Protein AF-A0A067FBW1-F1 (afdb_monomer_lite)

Sequence (99 aa):
INKTIERYQKKTKDIGINSKIVEDHSQHAKEETSNMMTKLEFLEVAKRKLLGDGLEPCTIDELQQLENQLERSLSRIRARKNQLFREQIEKLKEKVITF

pLDDT: mean 91.88, std 8.82, range [57.59, 98.75]

Organism: Citrus sinensis (NCBI:txid2711)

Foldseek 3Di:
DVVVVVVVVVVVVVVVVVVVVVVVVVVVVVVVVVVVVVVVVVVVVVVCVLVVHPCVPPDPVRNVVSVVVNVVVVVVVVVVVVVVVVVVVVVVVVVVVVD

InterPro domains:
  IPR002487 Transcription factor, K-box [PF01486] (23-95)
  IPR002487 Transcription factor, K-box [PS51297] (26-99)

Secondary structure (DSSP, 8-state):
-HHHHHHHHHHHHHHHHHHHHHHHHHHHHHHHHHHHHHHHHHHHHHHHHHHT-S-TT--HHHHHHHHHHHHHHHHHHHHHHHHHHHHHHHHHHHHHHT-

Radius of gyration: 30.95 Å; chains: 1; bounding box: 51×42×97 Å

Structure (mmCIF, N/CA/C/O backbone):
data_AF-A0A067FBW1-F1
#
_entry.id   AF-A0A067FBW1-F1
#
loop_
_atom_site.group_PDB
_atom_site.id
_atom_site.type_symbol
_atom_site.label_atom_id
_atom_site.label_alt_id
_atom_site.label_comp_id
_atom_site.label_asym_id
_atom_site.label_entity_id
_atom_site.label_seq_id
_atom_site.pdbx_PDB_ins_code
_atom_site.Cartn_x
_atom_site.Cartn_y
_atom_site.Cartn_z
_atom_site.occupancy
_atom_site.B_iso_or_equiv
_atom_site.auth_seq_id
_atom_site.auth_comp_id
_atom_site.auth_asym_id
_atom_site.auth_atom_id
_atom_site.pdbx_PDB_model_num
ATOM 1 N N . ILE A 1 1 ? 1.715 29.003 66.548 1.00 63.75 1 ILE A N 1
ATOM 2 C CA . ILE A 1 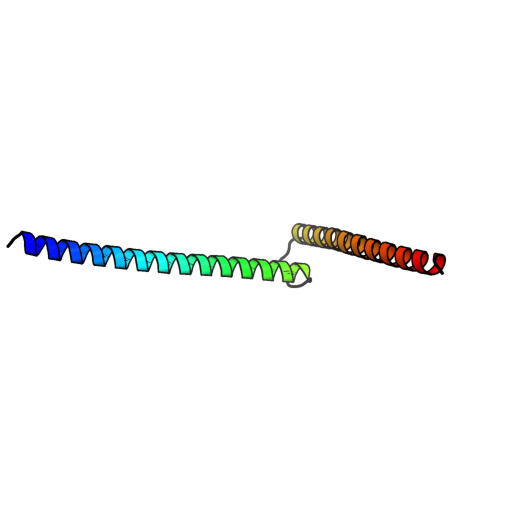1 ? 1.218 27.623 66.315 1.00 63.75 1 ILE A CA 1
ATOM 3 C C . ILE A 1 1 ? 0.491 27.488 64.967 1.00 63.75 1 ILE A C 1
ATOM 5 O O . ILE A 1 1 ? 0.920 26.663 64.170 1.00 63.75 1 ILE A O 1
ATOM 9 N N . ASN A 1 2 ? -0.471 28.356 64.622 1.00 70.69 2 ASN A N 1
ATOM 10 C CA . ASN A 1 2 ? -1.230 28.264 63.352 1.00 70.69 2 ASN A CA 1
ATOM 11 C C . ASN A 1 2 ? -0.380 28.281 62.060 1.00 70.69 2 ASN A C 1
ATOM 13 O O . ASN A 1 2 ? -0.586 27.442 61.191 1.00 70.69 2 ASN A O 1
ATOM 17 N N . LYS A 1 3 ? 0.656 29.132 61.970 1.00 78.88 3 LYS A N 1
ATOM 18 C CA . LYS A 1 3 ? 1.556 29.205 60.791 1.00 78.88 3 LYS A CA 1
ATOM 19 C C . LYS A 1 3 ? 2.305 27.901 60.480 1.00 78.88 3 LYS A C 1
ATOM 21 O O . LYS A 1 3 ? 2.768 27.683 59.362 1.00 78.88 3 LYS A O 1
ATOM 26 N N . THR A 1 4 ? 2.509 27.053 61.485 1.00 79.56 4 THR A N 1
ATOM 27 C CA . THR A 1 4 ? 3.183 25.766 61.294 1.00 79.56 4 THR A CA 1
ATOM 28 C C . THR A 1 4 ? 2.205 24.746 60.721 1.00 79.56 4 THR A C 1
ATOM 30 O O . THR A 1 4 ? 2.555 24.064 59.765 1.00 79.56 4 THR A O 1
ATOM 33 N N . ILE A 1 5 ? 0.967 24.718 61.220 1.00 83.19 5 ILE A N 1
ATOM 34 C CA . ILE A 1 5 ? -0.103 23.836 60.732 1.00 83.19 5 ILE A CA 1
ATOM 35 C C . ILE A 1 5 ? -0.437 24.140 59.263 1.00 83.19 5 ILE A C 1
ATOM 37 O O . ILE A 1 5 ? -0.469 23.220 58.448 1.00 83.19 5 ILE A O 1
ATOM 41 N N . GLU A 1 6 ? -0.578 25.417 58.892 1.00 83.38 6 GLU A N 1
ATOM 42 C CA . GLU A 1 6 ? -0.825 25.817 57.496 1.00 83.38 6 GLU A CA 1
ATOM 43 C C . GLU A 1 6 ? 0.289 25.368 56.542 1.00 83.38 6 GLU A C 1
ATOM 45 O O . GLU A 1 6 ? 0.012 24.905 55.436 1.00 83.38 6 GLU A O 1
ATOM 50 N N . ARG A 1 7 ? 1.559 25.446 56.967 1.00 81.31 7 ARG A N 1
ATOM 51 C CA . ARG A 1 7 ? 2.692 24.962 56.160 1.00 81.31 7 ARG A CA 1
ATOM 52 C C . ARG A 1 7 ? 2.612 23.466 55.891 1.00 81.31 7 ARG A C 1
ATOM 54 O O . ARG A 1 7 ? 2.871 23.046 54.765 1.00 81.31 7 ARG A O 1
ATOM 61 N N . TYR A 1 8 ? 2.258 22.674 56.901 1.00 81.50 8 TYR A N 1
ATOM 62 C CA . TYR A 1 8 ? 2.106 21.231 56.730 1.00 81.50 8 TYR A CA 1
ATOM 63 C C . TYR A 1 8 ? 0.916 20.897 55.825 1.00 81.50 8 TYR A C 1
ATOM 65 O O . TYR A 1 8 ? 1.072 20.082 54.921 1.00 81.50 8 TYR A O 1
ATOM 73 N N . GLN A 1 9 ? -0.223 21.578 55.991 1.00 81.19 9 GLN A N 1
ATOM 74 C CA . GLN A 1 9 ? -1.402 21.401 55.134 1.00 81.19 9 GLN A CA 1
ATOM 75 C C . GLN A 1 9 ? -1.151 21.802 53.675 1.00 81.19 9 GLN A C 1
ATOM 77 O O . GLN A 1 9 ? -1.656 21.157 52.759 1.00 81.19 9 GLN A O 1
ATOM 82 N N . LYS A 1 10 ? -0.369 22.862 53.439 1.00 81.44 10 LYS A N 1
ATOM 83 C CA . LYS A 1 10 ? 0.015 23.264 52.083 1.00 81.44 10 LYS A CA 1
ATOM 84 C C . LYS A 1 10 ? 0.910 22.209 51.434 1.00 81.44 10 LYS A C 1
ATOM 86 O O . LYS A 1 10 ? 0.638 21.787 50.318 1.00 81.44 10 LYS A O 1
ATOM 91 N N . LYS A 1 11 ? 1.913 21.711 52.164 1.00 80.06 11 LYS A N 1
ATOM 92 C CA . LYS A 1 11 ? 2.843 20.701 51.644 1.00 80.06 11 LYS A CA 1
ATOM 93 C C . LYS A 1 11 ? 2.157 19.369 51.325 1.00 80.06 11 LYS A C 1
ATOM 95 O O . LYS A 1 11 ? 2.490 18.758 50.317 1.00 80.06 11 LYS A O 1
ATOM 100 N N . THR A 1 12 ? 1.185 18.927 52.126 1.00 77.56 12 THR A N 1
ATOM 101 C CA . THR A 1 12 ? 0.404 17.717 51.811 1.00 77.56 12 THR A CA 1
ATOM 102 C C . THR A 1 12 ? -0.508 17.902 50.598 1.00 77.56 12 THR A C 1
ATOM 104 O O . THR A 1 12 ? -0.603 16.985 49.784 1.00 77.56 12 THR A O 1
ATOM 107 N N . LYS A 1 13 ? -1.123 19.080 50.420 1.00 80.62 13 LYS A N 1
ATOM 108 C CA . LYS A 1 13 ? -1.891 19.402 49.203 1.00 80.62 13 LYS A CA 1
ATOM 109 C C . LYS A 1 13 ? -1.008 19.421 47.952 1.00 80.62 13 LYS A C 1
ATOM 111 O O . LYS A 1 13 ? -1.380 18.812 46.955 1.00 80.62 13 LYS A O 1
ATOM 116 N N . ASP A 1 14 ? 0.166 20.047 48.024 1.00 79.50 14 ASP A N 1
ATOM 117 C CA . ASP A 1 14 ? 1.109 20.127 46.900 1.00 79.50 14 ASP A CA 1
ATOM 118 C C . ASP A 1 14 ? 1.611 18.732 46.474 1.00 79.50 14 ASP A C 1
ATOM 120 O O . ASP A 1 14 ? 1.700 18.442 45.282 1.00 79.50 14 ASP A O 1
ATOM 124 N N . ILE A 1 15 ? 1.871 17.831 47.432 1.00 81.75 15 ILE A N 1
ATOM 125 C CA . ILE A 1 15 ? 2.237 16.430 47.148 1.00 81.75 15 ILE A CA 1
ATOM 126 C C . ILE A 1 15 ? 1.087 15.689 46.451 1.00 81.75 15 ILE A C 1
ATOM 128 O O . ILE A 1 15 ? 1.323 14.986 45.470 1.00 81.75 15 ILE A O 1
ATOM 132 N N . GLY A 1 16 ? -0.154 15.866 46.919 1.00 80.31 16 GLY A N 1
ATOM 133 C CA . GLY A 1 16 ? -1.331 15.252 46.297 1.00 80.31 16 GLY A CA 1
ATOM 134 C C . GLY A 1 16 ? -1.572 15.734 44.862 1.00 80.31 16 GLY A C 1
ATOM 135 O O . GLY A 1 16 ? -1.898 14.930 43.992 1.00 80.31 16 GLY A O 1
ATOM 136 N N . ILE A 1 17 ? -1.351 17.025 44.592 1.00 81.75 17 ILE A N 1
ATOM 137 C CA . ILE A 1 17 ? -1.444 17.602 43.242 1.00 81.75 17 ILE A CA 1
ATOM 138 C C . ILE A 1 17 ? -0.362 17.015 42.331 1.00 81.75 17 ILE A C 1
ATOM 140 O O . ILE A 1 17 ? -0.667 16.597 41.219 1.00 81.75 17 ILE A O 1
ATOM 144 N N . ASN A 1 18 ? 0.883 16.933 42.806 1.00 79.75 18 ASN A N 1
ATOM 145 C CA . ASN A 1 18 ? 1.988 16.393 42.016 1.00 79.75 18 ASN A CA 1
ATOM 146 C C . ASN A 1 18 ? 1.783 14.901 41.693 1.00 79.75 18 ASN A C 1
ATOM 148 O O . ASN A 1 18 ? 1.941 14.490 40.549 1.00 79.75 18 ASN A O 1
ATOM 152 N N . SER A 1 19 ? 1.326 14.105 42.668 1.00 79.88 19 SER A N 1
ATOM 153 C CA . SER A 1 19 ? 0.961 12.696 42.447 1.00 79.88 19 SER A CA 1
ATOM 154 C C . SER A 1 19 ? -0.105 12.549 41.361 1.00 79.88 19 SER A C 1
ATOM 156 O O . SER A 1 19 ? 0.028 11.702 40.483 1.00 79.88 19 SER A O 1
ATOM 158 N N . LYS A 1 20 ? -1.132 13.407 41.384 1.00 83.94 20 LYS A N 1
ATOM 159 C CA . LYS A 1 20 ? -2.213 13.384 40.396 1.00 83.94 20 LYS A CA 1
ATOM 160 C C . LYS A 1 20 ? -1.735 13.779 38.997 1.00 83.94 20 LYS A C 1
ATOM 162 O O . LYS A 1 20 ? -2.150 13.164 38.027 1.00 83.94 20 LYS A O 1
ATOM 167 N N . ILE A 1 21 ? -0.842 14.764 38.893 1.00 82.38 21 ILE A N 1
ATOM 168 C CA . ILE A 1 21 ? -0.220 15.170 37.622 1.00 82.38 21 ILE A CA 1
ATOM 169 C C . ILE A 1 21 ? 0.627 14.027 37.043 1.00 82.38 21 ILE A C 1
ATOM 171 O O . ILE A 1 21 ? 0.560 13.753 35.849 1.00 82.38 21 ILE A O 1
ATOM 175 N N . VAL A 1 22 ? 1.400 13.327 37.878 1.00 83.50 22 VAL A N 1
ATOM 176 C CA . VAL A 1 22 ? 2.205 12.172 37.444 1.00 83.50 22 VAL A CA 1
ATOM 177 C C . VAL A 1 22 ? 1.321 11.010 36.976 1.00 83.50 22 VAL A C 1
ATOM 179 O O . VAL A 1 22 ? 1.626 10.390 35.957 1.00 83.50 22 VAL A O 1
ATOM 182 N N . GLU A 1 23 ? 0.219 10.726 37.676 1.00 84.50 23 GLU A N 1
ATOM 183 C CA . GLU A 1 23 ? -0.770 9.730 37.241 1.00 84.50 23 GLU A CA 1
ATOM 184 C C . GLU A 1 23 ? -1.422 10.111 35.907 1.00 84.50 23 GLU A C 1
ATOM 186 O O . GLU A 1 23 ? -1.493 9.269 35.013 1.00 84.50 23 GLU A O 1
ATOM 191 N N . ASP A 1 24 ? -1.819 11.374 35.741 1.00 85.75 24 ASP A N 1
ATOM 192 C CA . ASP A 1 24 ? -2.442 11.884 34.515 1.00 85.75 24 ASP A CA 1
ATOM 193 C C . ASP A 1 24 ? -1.476 11.816 33.320 1.00 85.75 24 ASP A C 1
ATOM 195 O O . ASP A 1 24 ? -1.819 11.294 32.260 1.00 85.75 24 ASP A O 1
ATOM 199 N N . HIS A 1 25 ? -0.211 12.208 33.508 1.00 85.06 25 HIS A N 1
ATOM 200 C CA . HIS A 1 25 ? 0.832 12.037 32.491 1.00 85.06 25 HIS A CA 1
ATOM 201 C C . HIS A 1 25 ? 1.092 10.565 32.150 1.00 85.06 25 HIS A C 1
ATOM 203 O O . HIS A 1 25 ? 1.286 10.229 30.980 1.00 85.06 25 HIS A O 1
ATOM 209 N N . SER A 1 26 ? 1.091 9.671 33.145 1.00 87.38 26 SER A N 1
ATOM 210 C CA . SER A 1 26 ? 1.234 8.232 32.904 1.00 87.38 26 SER A CA 1
ATOM 211 C C . SER A 1 26 ? 0.050 7.675 32.113 1.00 87.38 26 SER A C 1
ATOM 213 O O . SER A 1 26 ? 0.241 6.844 31.223 1.00 87.38 26 SER A O 1
ATOM 215 N N . GLN A 1 27 ? -1.165 8.130 32.412 1.00 90.50 27 GLN A N 1
ATOM 216 C CA . GLN A 1 27 ? -2.375 7.721 31.711 1.00 90.50 27 GLN A CA 1
ATOM 217 C C . GLN A 1 27 ? -2.393 8.239 30.269 1.00 90.50 27 GLN A C 1
ATOM 219 O O . GLN A 1 27 ? -2.641 7.453 29.356 1.00 90.50 27 GLN A O 1
ATOM 224 N N . HIS A 1 28 ? -2.015 9.498 30.053 1.00 92.06 28 HIS A N 1
ATOM 225 C CA . HIS A 1 28 ? -1.858 10.077 28.721 1.00 92.06 28 HIS A CA 1
ATOM 226 C C . HIS A 1 28 ? -0.833 9.305 27.877 1.00 92.06 28 HIS A C 1
ATOM 228 O O . HIS A 1 28 ? -1.119 8.919 26.749 1.00 92.06 28 HIS A O 1
ATOM 234 N N . ALA A 1 29 ? 0.342 8.990 28.433 1.00 91.94 29 ALA A N 1
ATOM 235 C CA . ALA A 1 29 ? 1.366 8.222 27.718 1.00 91.94 29 ALA A CA 1
ATOM 236 C C . ALA A 1 29 ? 0.890 6.803 27.340 1.00 91.94 29 ALA A C 1
ATOM 238 O O . ALA A 1 29 ? 1.228 6.281 26.271 1.00 91.94 29 ALA A O 1
ATOM 239 N N . LYS A 1 30 ? 0.083 6.165 28.200 1.00 94.56 30 LYS A N 1
ATOM 240 C CA . LYS A 1 30 ? -0.552 4.873 27.891 1.00 94.56 30 LYS A CA 1
ATOM 241 C C . LYS A 1 30 ? -1.563 5.006 26.755 1.00 94.56 30 LYS A C 1
ATOM 243 O O . LYS A 1 30 ? -1.573 4.161 25.863 1.00 94.56 30 LYS A O 1
ATOM 248 N N . GLU A 1 31 ? -2.378 6.057 26.768 1.00 96.19 31 GLU A N 1
ATOM 249 C CA . GLU A 1 31 ? -3.350 6.336 25.710 1.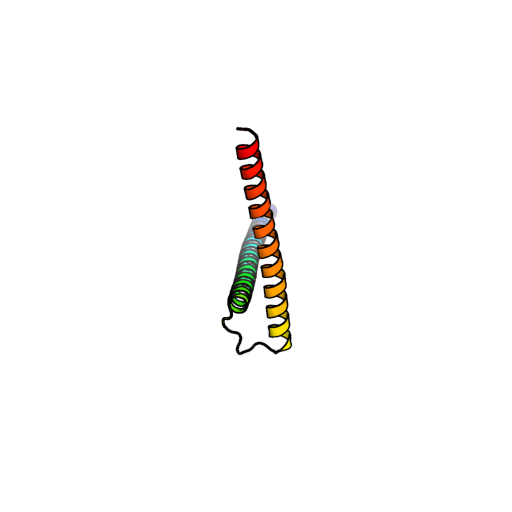00 96.19 31 GLU A CA 1
ATOM 250 C C . GLU A 1 31 ? -2.661 6.587 24.363 1.00 96.19 31 GLU A C 1
ATOM 252 O O . GLU A 1 31 ? -3.010 5.955 23.367 1.00 96.19 31 GLU A O 1
ATOM 257 N N . GLU A 1 32 ? -1.614 7.414 24.328 1.00 95.94 32 GLU A N 1
ATOM 258 C CA . GLU A 1 32 ? -0.809 7.641 23.121 1.00 95.94 32 GLU A CA 1
ATOM 259 C C . GLU A 1 32 ? -0.221 6.340 22.568 1.00 95.94 32 GLU A C 1
ATOM 261 O O . GLU A 1 32 ? -0.272 6.087 21.361 1.00 95.94 32 GLU A O 1
ATOM 266 N N . THR A 1 33 ? 0.293 5.483 23.453 1.00 96.44 33 THR A N 1
ATOM 267 C CA . THR A 1 33 ? 0.828 4.171 23.071 1.00 96.44 33 THR A CA 1
ATOM 268 C C . THR A 1 33 ? -0.266 3.279 22.477 1.00 96.44 33 THR A C 1
ATOM 270 O O . THR A 1 33 ? -0.058 2.662 21.431 1.00 96.44 33 THR A O 1
ATOM 273 N N . SER A 1 34 ? -1.452 3.247 23.091 1.00 96.81 34 SER A N 1
ATOM 274 C CA . SER A 1 34 ? -2.608 2.490 22.595 1.00 96.81 34 SER A CA 1
ATOM 275 C C . SER A 1 34 ? -3.085 2.990 21.226 1.00 96.81 34 SER A C 1
ATOM 277 O O . SER A 1 34 ? -3.390 2.198 20.329 1.00 96.81 34 SER A O 1
ATOM 279 N N . ASN A 1 35 ? -3.096 4.308 21.031 1.00 97.69 35 ASN A N 1
ATOM 280 C CA . ASN A 1 35 ? -3.459 4.934 19.762 1.00 97.69 35 ASN A CA 1
ATOM 281 C C . ASN A 1 35 ? -2.446 4.584 18.665 1.00 97.69 35 ASN A C 1
ATOM 283 O O . ASN A 1 35 ? -2.827 4.264 17.536 1.00 97.69 35 ASN A O 1
ATOM 287 N N . MET A 1 36 ? -1.153 4.584 19.000 1.00 97.75 36 MET A N 1
ATOM 288 C CA . MET A 1 36 ? -0.099 4.173 18.075 1.00 97.75 36 MET A CA 1
ATOM 289 C C . MET A 1 36 ? -0.232 2.697 17.684 1.00 97.75 36 MET A C 1
ATOM 291 O O . MET A 1 36 ? -0.116 2.370 16.503 1.00 97.75 36 MET A O 1
ATOM 295 N N . MET A 1 37 ? -0.520 1.818 18.648 1.00 98.06 37 MET A N 1
ATOM 296 C CA . MET A 1 37 ? -0.721 0.388 18.399 1.00 98.06 37 MET A CA 1
ATOM 297 C C . MET A 1 37 ? -1.902 0.144 17.455 1.00 98.06 37 MET A C 1
ATOM 299 O O . MET A 1 37 ? -1.740 -0.522 16.436 1.00 98.06 37 MET A O 1
ATOM 303 N N . THR A 1 38 ? -3.041 0.791 17.708 1.00 98.12 38 THR A N 1
ATOM 304 C CA . THR A 1 38 ? -4.221 0.721 16.826 1.00 98.12 38 THR A CA 1
ATOM 305 C C . THR A 1 38 ? -3.890 1.171 15.399 1.00 98.12 38 THR A C 1
ATOM 307 O O . THR A 1 38 ? -4.285 0.542 14.415 1.00 98.12 38 THR A O 1
ATOM 310 N N . LYS A 1 39 ? -3.122 2.258 15.259 1.00 98.19 39 LYS A N 1
ATOM 311 C CA . LYS A 1 39 ? -2.703 2.766 13.947 1.00 98.19 39 LYS A CA 1
ATOM 312 C C . LYS A 1 39 ? -1.774 1.790 13.223 1.00 98.19 39 LYS A C 1
ATOM 314 O O . LYS A 1 39 ? -1.886 1.638 12.007 1.00 98.19 39 LYS A O 1
ATOM 319 N N . LEU A 1 40 ? -0.870 1.138 13.949 1.00 98.44 40 LEU A N 1
ATOM 320 C CA . LEU A 1 40 ? 0.034 0.132 13.398 1.00 98.44 40 LEU A CA 1
ATOM 321 C C . LEU A 1 40 ? -0.748 -1.081 12.886 1.00 98.44 40 LEU A C 1
ATOM 323 O O . LEU A 1 40 ? -0.530 -1.509 11.754 1.00 98.44 40 LEU A O 1
ATOM 327 N N . GLU A 1 41 ? -1.699 -1.582 13.672 1.00 98.19 41 GLU A N 1
ATOM 328 C CA . GLU A 1 41 ? -2.564 -2.696 13.273 1.00 98.19 41 GLU A CA 1
ATOM 329 C C . GLU A 1 41 ? -3.360 -2.372 12.007 1.00 98.19 41 GLU A C 1
ATOM 331 O O . GLU A 1 41 ? -3.377 -3.166 11.063 1.00 98.19 41 GLU A O 1
ATOM 336 N N . PHE A 1 42 ? -3.952 -1.175 11.940 1.00 97.62 42 PHE A N 1
ATOM 337 C CA . PHE A 1 42 ? -4.653 -0.710 10.745 1.00 97.62 42 PHE A CA 1
ATOM 338 C C . PHE A 1 42 ? -3.742 -0.700 9.508 1.00 97.62 42 PHE A C 1
ATOM 340 O O . PHE A 1 42 ? -4.136 -1.174 8.4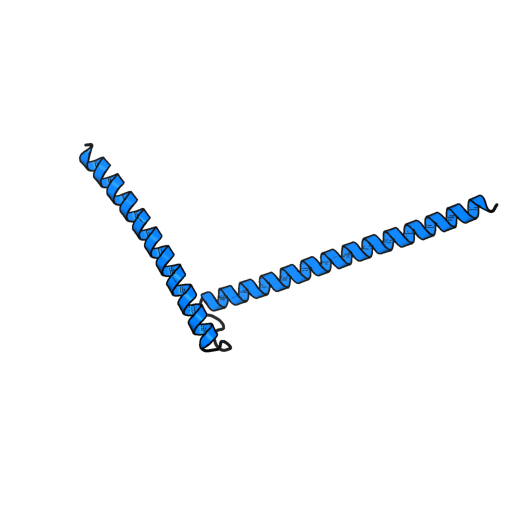40 1.00 97.62 42 PHE A O 1
ATOM 347 N N . LEU A 1 43 ? -2.510 -0.197 9.644 1.00 97.88 43 LEU A N 1
ATOM 348 C CA . LEU A 1 43 ? -1.543 -0.155 8.545 1.00 97.88 43 LEU A CA 1
ATOM 349 C C . LEU A 1 43 ? -1.105 -1.555 8.096 1.00 97.88 43 LEU A C 1
ATOM 351 O O . LEU A 1 43 ? -1.006 -1.796 6.893 1.00 97.88 43 LEU A O 1
ATOM 355 N N . GLU A 1 44 ? -0.883 -2.489 9.021 1.00 97.88 44 GLU A N 1
ATOM 356 C CA . GLU A 1 44 ? -0.537 -3.874 8.674 1.00 97.88 44 GLU A CA 1
ATOM 357 C C . GLU A 1 44 ? -1.702 -4.607 7.994 1.00 97.88 44 GLU A C 1
ATOM 359 O O . GLU A 1 44 ? -1.488 -5.369 7.050 1.00 97.88 44 GLU A O 1
ATOM 364 N N . VAL A 1 45 ? -2.950 -4.358 8.406 1.00 96.94 45 VAL A N 1
ATOM 365 C CA . VAL A 1 45 ? -4.134 -4.873 7.696 1.00 96.94 45 VAL A CA 1
ATOM 366 C C . VAL A 1 45 ? -4.207 -4.299 6.283 1.00 96.94 45 VAL A C 1
ATOM 368 O O . VAL A 1 45 ? -4.350 -5.057 5.324 1.00 96.94 45 VAL A O 1
ATOM 371 N N . ALA A 1 46 ? -4.066 -2.981 6.129 1.00 95.56 46 ALA A N 1
ATOM 372 C CA . ALA A 1 46 ? -4.104 -2.332 4.821 1.00 95.56 46 ALA A CA 1
ATOM 373 C C . ALA A 1 46 ? -2.999 -2.856 3.887 1.00 95.56 46 ALA A C 1
ATOM 375 O O . ALA A 1 46 ? -3.251 -3.139 2.715 1.00 95.56 46 ALA A O 1
ATOM 376 N N . LYS A 1 47 ? -1.784 -3.045 4.412 1.00 97.00 47 LYS A N 1
ATOM 377 C CA . LYS A 1 47 ? -0.657 -3.640 3.685 1.00 97.00 47 LYS A CA 1
ATOM 378 C C . LYS A 1 47 ? -0.951 -5.073 3.244 1.00 97.00 47 LYS A C 1
ATOM 380 O O . LYS A 1 47 ? -0.711 -5.385 2.084 1.00 97.00 47 LYS A O 1
ATOM 385 N N . ARG A 1 48 ? -1.472 -5.931 4.129 1.00 97.75 48 ARG A N 1
ATOM 386 C CA . ARG A 1 48 ? -1.852 -7.312 3.774 1.00 97.75 48 ARG A CA 1
ATOM 387 C C . ARG A 1 48 ? -2.871 -7.343 2.642 1.00 97.75 48 ARG A C 1
ATOM 389 O O . ARG A 1 48 ? -2.639 -8.025 1.650 1.00 97.75 48 ARG A O 1
ATOM 396 N N . LYS A 1 49 ? -3.914 -6.509 2.724 1.00 97.44 49 LYS A N 1
ATOM 397 C CA . LYS A 1 49 ? -4.898 -6.374 1.640 1.00 97.44 49 LYS A CA 1
ATOM 398 C C . LYS A 1 49 ? -4.231 -5.976 0.321 1.00 97.44 49 LYS A C 1
ATOM 400 O O . LYS A 1 49 ? -4.463 -6.620 -0.692 1.00 97.44 49 LYS A O 1
ATOM 405 N N . LEU A 1 50 ? -3.345 -4.974 0.328 1.00 96.38 50 LEU A N 1
ATOM 406 C CA . LEU A 1 50 ? -2.586 -4.561 -0.867 1.00 96.38 50 LEU A CA 1
ATOM 407 C C . LEU A 1 50 ? -1.697 -5.668 -1.453 1.00 96.38 50 LEU A C 1
ATOM 409 O O . LEU A 1 50 ? -1.401 -5.627 -2.645 1.00 96.38 50 LEU A O 1
ATOM 413 N N . LEU A 1 51 ? -1.268 -6.632 -0.637 1.00 96.44 51 LEU A N 1
ATOM 414 C CA . LEU A 1 51 ? -0.495 -7.799 -1.068 1.00 96.44 51 LEU A CA 1
ATOM 415 C C . LEU A 1 51 ? -1.370 -8.966 -1.550 1.00 96.44 51 LEU A C 1
ATOM 417 O O . LEU A 1 51 ? -0.831 -9.939 -2.067 1.00 96.44 51 LEU A O 1
ATOM 421 N N . GLY A 1 52 ? -2.694 -8.850 -1.437 1.00 95.94 52 GLY A N 1
ATOM 422 C CA . GLY A 1 52 ? -3.644 -9.886 -1.835 1.00 95.94 52 GLY A CA 1
ATOM 423 C C . GLY A 1 52 ? -4.088 -10.815 -0.704 1.00 95.94 52 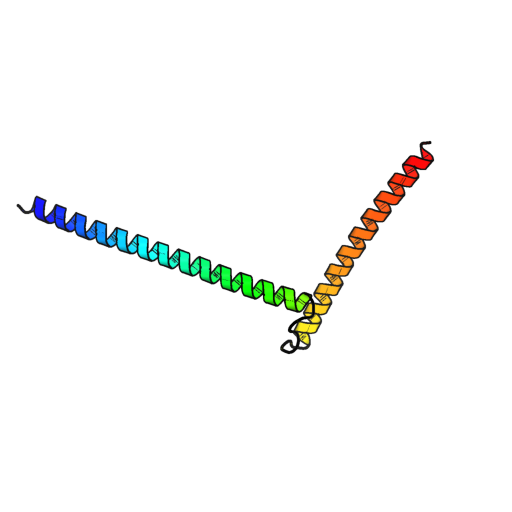GLY A C 1
ATOM 424 O O . GLY A 1 52 ? -4.828 -11.758 -0.968 1.00 95.94 52 GLY A O 1
ATOM 425 N N . ASP A 1 53 ? -3.682 -10.553 0.540 1.00 96.75 53 ASP A N 1
ATOM 426 C CA . ASP A 1 53 ? -3.994 -11.399 1.695 1.00 96.75 53 ASP A CA 1
ATOM 427 C C . ASP A 1 53 ? -5.223 -10.891 2.469 1.00 96.75 53 ASP A C 1
ATOM 429 O O . ASP A 1 53 ? -5.409 -9.683 2.647 1.00 96.75 53 ASP A O 1
ATOM 433 N N . GLY A 1 54 ? -6.020 -11.813 3.025 1.00 95.31 54 GLY A N 1
ATOM 434 C CA . GLY A 1 54 ? -7.137 -11.480 3.921 1.00 95.31 54 GLY A CA 1
ATOM 435 C C . GLY A 1 54 ? -8.252 -10.688 3.234 1.00 95.31 54 GLY A C 1
ATOM 436 O O . GLY A 1 54 ? -8.777 -9.726 3.804 1.00 95.31 54 GLY A O 1
ATOM 437 N N . LEU A 1 55 ? -8.553 -11.048 1.985 1.00 96.56 55 LEU A N 1
ATOM 438 C CA . LEU A 1 55 ? -9.535 -10.380 1.131 1.00 96.56 55 LEU A CA 1
ATOM 439 C C . LEU A 1 55 ? -10.940 -10.980 1.232 1.00 96.56 55 LEU A C 1
ATOM 441 O O . LEU A 1 55 ? -11.893 -10.355 0.782 1.00 96.56 55 LEU A O 1
ATOM 445 N N . GLU A 1 56 ? -11.083 -12.152 1.846 1.00 96.12 56 GLU A N 1
ATOM 446 C CA . GLU A 1 56 ? -12.351 -12.857 2.039 1.00 96.12 56 GLU A CA 1
ATOM 447 C C . GLU A 1 56 ? -13.465 -11.993 2.661 1.00 96.12 56 GLU A C 1
ATOM 449 O O . GLU A 1 56 ? -14.606 -12.122 2.219 1.00 96.12 56 GLU A O 1
ATOM 454 N N . PRO A 1 57 ? -13.201 -11.106 3.647 1.00 95.94 57 PRO A N 1
ATOM 455 C CA . PRO A 1 57 ? -14.243 -10.256 4.217 1.00 95.94 57 PRO A CA 1
ATOM 456 C C . PRO A 1 57 ? -14.497 -8.963 3.423 1.00 95.94 57 PRO A C 1
ATOM 458 O O . PRO A 1 57 ? -15.366 -8.188 3.818 1.00 95.94 57 PRO A O 1
ATOM 461 N N . CYS A 1 58 ? -13.733 -8.676 2.364 1.00 96.44 58 CYS A N 1
ATOM 462 C CA . CYS A 1 58 ? -13.884 -7.441 1.598 1.00 96.44 58 CYS A CA 1
ATOM 463 C C . CYS A 1 58 ? -15.126 -7.495 0.702 1.00 96.44 58 CYS A C 1
ATOM 465 O O . CYS A 1 58 ? -15.406 -8.490 0.034 1.00 96.44 58 CYS A O 1
ATOM 467 N N . THR A 1 59 ? -15.839 -6.379 0.635 1.00 98.00 59 THR A N 1
ATOM 468 C CA . THR A 1 59 ? -16.923 -6.179 -0.328 1.00 98.00 59 THR A CA 1
ATOM 469 C C . THR A 1 59 ? -16.378 -5.964 -1.740 1.00 98.00 59 THR A C 1
ATOM 471 O O . THR A 1 59 ? -15.213 -5.613 -1.934 1.00 98.00 59 THR A O 1
ATOM 474 N N . ILE A 1 60 ? -17.239 -6.127 -2.748 1.00 98.06 60 ILE A N 1
ATOM 475 C CA . ILE A 1 60 ? -16.883 -5.878 -4.155 1.00 98.06 60 ILE A CA 1
ATOM 476 C C . ILE A 1 60 ? -16.383 -4.440 -4.352 1.00 98.06 60 ILE A C 1
ATOM 478 O O . ILE A 1 60 ? -15.379 -4.233 -5.030 1.00 98.06 60 ILE A O 1
ATOM 482 N N . ASP A 1 61 ? -17.024 -3.458 -3.716 1.00 98.31 61 ASP A N 1
ATOM 483 C CA . ASP A 1 61 ? -16.621 -2.052 -3.818 1.00 98.31 61 ASP A CA 1
ATOM 484 C C . ASP A 1 61 ? -15.229 -1.813 -3.217 1.00 98.31 61 ASP A C 1
ATOM 486 O O . ASP A 1 61 ? -14.398 -1.130 -3.821 1.00 98.31 61 ASP A O 1
ATOM 490 N N . GLU A 1 62 ? -14.933 -2.410 -2.058 1.00 97.12 62 GLU A N 1
ATOM 491 C CA . GLU A 1 62 ? -13.604 -2.331 -1.438 1.00 97.12 62 GLU A CA 1
ATOM 492 C C . GLU A 1 62 ? -12.529 -3.000 -2.304 1.00 97.12 62 GLU A C 1
ATOM 494 O O . GLU A 1 62 ? -11.435 -2.453 -2.459 1.00 97.12 62 GLU A O 1
ATOM 499 N N . LEU A 1 63 ? -12.835 -4.154 -2.903 1.00 98.00 63 LEU A N 1
ATOM 500 C CA . LEU A 1 63 ? -11.928 -4.843 -3.824 1.00 98.00 63 LEU A CA 1
ATOM 501 C C . LEU A 1 63 ? -11.669 -4.008 -5.082 1.00 98.00 63 LEU A C 1
ATOM 503 O O . LEU A 1 63 ? -10.520 -3.870 -5.501 1.00 98.00 63 LEU A O 1
ATOM 507 N N . GLN A 1 64 ? -12.703 -3.380 -5.642 1.00 98.31 64 GLN A N 1
ATOM 508 C CA . GLN A 1 64 ? -12.561 -2.516 -6.811 1.00 98.31 64 GLN A CA 1
ATOM 509 C C . GLN A 1 64 ? -11.724 -1.270 -6.498 1.00 98.31 64 GLN A C 1
ATOM 511 O O . GLN A 1 64 ? -10.915 -0.829 -7.318 1.00 98.31 64 GLN A O 1
ATOM 516 N N . GLN A 1 65 ? -11.892 -0.678 -5.312 1.00 97.56 65 GLN A N 1
ATOM 517 C CA . GLN A 1 65 ? -11.054 0.435 -4.860 1.00 97.56 65 GLN A CA 1
ATOM 518 C C . GLN A 1 65 ? -9.590 0.014 -4.701 1.00 97.56 65 GLN A C 1
ATOM 520 O O . GLN A 1 65 ? -8.693 0.742 -5.138 1.00 97.56 65 GLN A O 1
ATOM 525 N N . LEU A 1 66 ? -9.353 -1.164 -4.121 1.00 97.62 66 LEU A N 1
ATOM 526 C CA . LEU A 1 66 ? -8.023 -1.734 -3.945 1.00 97.62 66 LEU A CA 1
ATOM 527 C C . LEU A 1 66 ? -7.328 -1.970 -5.293 1.00 97.62 66 LEU A C 1
ATOM 529 O O . LEU A 1 66 ? -6.190 -1.537 -5.485 1.00 97.62 66 LEU A O 1
ATOM 533 N N . GLU A 1 67 ? -8.027 -2.587 -6.245 1.00 97.69 67 GLU A N 1
ATOM 534 C CA . GLU A 1 67 ? -7.534 -2.817 -7.604 1.00 97.69 67 GLU A CA 1
ATOM 535 C C . GLU A 1 67 ? -7.176 -1.496 -8.299 1.00 97.69 67 GLU A C 1
ATOM 537 O O . GLU A 1 67 ? -6.054 -1.326 -8.782 1.00 97.69 67 GLU A O 1
ATOM 542 N N . ASN A 1 68 ? -8.076 -0.509 -8.254 1.00 98.31 68 ASN A N 1
ATOM 543 C CA . ASN A 1 68 ? -7.841 0.817 -8.827 1.00 98.31 68 ASN A CA 1
ATOM 544 C C . ASN A 1 68 ? -6.611 1.510 -8.214 1.00 98.31 68 ASN A C 1
ATOM 546 O O . ASN A 1 68 ? -5.848 2.192 -8.909 1.00 98.31 68 ASN A O 1
ATOM 550 N N . GLN A 1 69 ? -6.400 1.371 -6.903 1.00 97.75 69 GLN A N 1
ATOM 551 C CA . GLN A 1 69 ? -5.222 1.916 -6.228 1.00 97.75 69 GLN A CA 1
ATOM 552 C C . GLN A 1 69 ? -3.932 1.223 -6.696 1.00 97.75 69 GLN A C 1
ATOM 554 O O . GLN A 1 69 ? -2.925 1.895 -6.966 1.00 97.75 69 GLN A O 1
ATOM 559 N N . LEU A 1 70 ? -3.952 -0.105 -6.819 1.00 98.12 70 LEU A N 1
ATOM 560 C CA . LEU A 1 70 ? -2.820 -0.893 -7.305 1.00 98.12 70 LEU A CA 1
ATOM 561 C C . LEU A 1 70 ? -2.483 -0.550 -8.758 1.00 98.12 70 LEU A C 1
ATOM 563 O O . LEU A 1 70 ? -1.325 -0.263 -9.063 1.00 98.12 70 LEU A O 1
ATOM 567 N N . GLU A 1 71 ? -3.475 -0.466 -9.639 1.00 98.44 71 GLU A N 1
ATOM 568 C CA . GLU A 1 71 ? -3.268 -0.114 -11.044 1.00 98.44 71 GLU A CA 1
ATOM 569 C C . GLU A 1 71 ? -2.630 1.276 -11.193 1.00 98.44 71 GLU A C 1
ATOM 571 O O . GLU A 1 71 ? -1.607 1.443 -11.869 1.00 98.44 71 GLU A O 1
ATOM 576 N N . ARG A 1 72 ? -3.178 2.284 -10.500 1.00 98.38 72 ARG A N 1
ATOM 577 C CA . ARG A 1 72 ? -2.654 3.660 -10.531 1.00 98.38 72 ARG A CA 1
ATOM 578 C C . ARG A 1 72 ? -1.216 3.735 -10.030 1.00 98.38 72 ARG A C 1
ATOM 580 O O . ARG A 1 72 ? -0.382 4.411 -10.639 1.00 98.38 72 ARG A O 1
ATOM 587 N N . SER A 1 73 ? -0.917 3.072 -8.914 1.00 98.00 73 SER A N 1
ATOM 588 C CA . SER A 1 73 ? 0.429 3.077 -8.331 1.00 98.00 73 SER A CA 1
ATOM 589 C C . SER A 1 73 ? 1.435 2.347 -9.226 1.00 98.00 73 SER A C 1
ATOM 591 O O . SER A 1 73 ? 2.509 2.883 -9.509 1.00 98.00 73 SER A O 1
ATOM 593 N N . LEU A 1 74 ? 1.060 1.192 -9.776 1.00 98.31 74 LEU A N 1
ATOM 594 C CA . LEU A 1 74 ? 1.886 0.424 -10.703 1.00 98.31 74 LEU A CA 1
ATOM 595 C C . LEU A 1 74 ? 2.164 1.190 -12.000 1.00 98.31 74 LEU A C 1
ATOM 597 O O . LEU A 1 74 ? 3.300 1.199 -12.481 1.00 98.31 74 LEU A O 1
ATOM 601 N N . SER A 1 75 ? 1.157 1.876 -12.544 1.00 98.69 75 SER A N 1
ATOM 602 C CA . SER A 1 75 ? 1.307 2.742 -13.716 1.00 98.69 75 SER A CA 1
ATOM 603 C C . SER A 1 75 ? 2.345 3.842 -13.469 1.00 98.69 75 SER A C 1
ATOM 605 O O . SER A 1 75 ? 3.282 4.004 -14.256 1.00 98.69 75 SER A O 1
ATOM 607 N N . ARG A 1 76 ? 2.276 4.524 -12.315 1.00 98.69 76 ARG A N 1
ATOM 608 C CA . ARG A 1 76 ? 3.268 5.540 -11.912 1.00 98.69 76 ARG A CA 1
ATOM 609 C C . ARG A 1 76 ? 4.679 4.962 -11.788 1.00 98.69 76 ARG A C 1
ATOM 611 O O . ARG A 1 76 ? 5.627 5.560 -12.300 1.00 98.69 76 ARG A O 1
ATOM 618 N N . ILE A 1 77 ? 4.827 3.797 -11.152 1.00 98.69 77 ILE A N 1
ATOM 619 C CA . ILE A 1 77 ? 6.126 3.119 -11.000 1.00 98.69 77 ILE A CA 1
ATOM 620 C C . ILE A 1 77 ? 6.719 2.783 -12.372 1.00 98.69 77 ILE A C 1
ATOM 622 O O . ILE A 1 77 ? 7.881 3.097 -12.643 1.00 98.69 77 ILE A O 1
ATOM 626 N N . ARG A 1 78 ? 5.921 2.187 -13.265 1.00 98.75 78 ARG A N 1
ATOM 627 C CA . ARG A 1 78 ? 6.344 1.842 -14.631 1.00 98.75 78 ARG A CA 1
ATOM 628 C C . ARG A 1 78 ? 6.736 3.083 -15.427 1.00 98.75 78 ARG A C 1
ATOM 630 O O . ARG A 1 78 ? 7.791 3.083 -16.058 1.00 98.75 78 ARG A O 1
ATOM 637 N N . ALA A 1 79 ? 5.943 4.152 -15.358 1.00 98.75 79 ALA A N 1
ATOM 638 C CA . ALA A 1 79 ? 6.244 5.415 -16.025 1.00 98.75 79 ALA A CA 1
ATOM 639 C C . ALA A 1 79 ? 7.592 5.989 -15.566 1.00 98.75 79 ALA A C 1
ATOM 641 O O . ALA A 1 79 ? 8.433 6.327 -16.404 1.00 98.75 79 ALA A O 1
ATOM 642 N N . ARG A 1 80 ? 7.840 6.018 -14.248 1.00 98.75 80 ARG A N 1
ATOM 643 C CA . ARG A 1 80 ? 9.106 6.504 -13.685 1.00 98.75 80 ARG A CA 1
ATOM 644 C C . ARG A 1 80 ? 10.290 5.630 -14.092 1.00 98.75 80 ARG A C 1
ATOM 646 O O . ARG A 1 80 ? 11.320 6.161 -14.498 1.00 98.75 80 ARG A O 1
ATOM 653 N N . LYS A 1 81 ? 10.144 4.303 -14.034 1.00 98.75 81 LYS A N 1
ATOM 654 C CA . LYS A 1 81 ? 11.187 3.355 -14.458 1.00 98.75 81 LYS A CA 1
ATOM 655 C C . LYS A 1 81 ? 11.543 3.545 -15.934 1.00 98.75 81 LYS A C 1
ATOM 657 O O . LYS A 1 81 ? 12.717 3.653 -16.275 1.00 98.75 81 LYS A O 1
ATOM 662 N N . ASN A 1 82 ? 10.534 3.667 -16.794 1.00 98.69 82 ASN 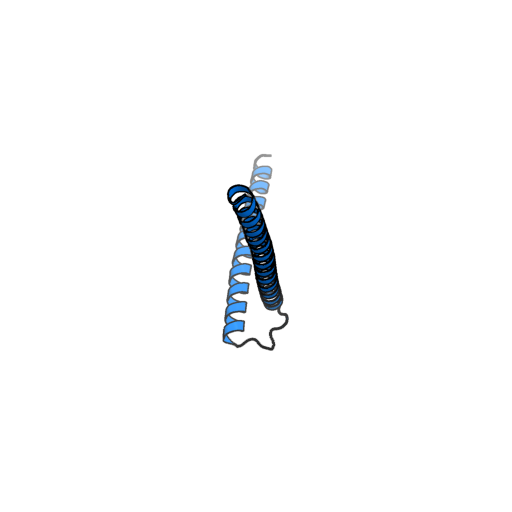A N 1
ATOM 663 C CA . ASN A 1 82 ? 10.730 3.898 -18.223 1.00 98.69 82 ASN A CA 1
ATOM 664 C C . ASN A 1 82 ? 11.401 5.245 -18.503 1.00 98.69 82 ASN A C 1
ATOM 666 O O . ASN A 1 82 ? 12.260 5.327 -19.377 1.00 98.69 82 ASN A O 1
ATOM 670 N N . GLN A 1 83 ? 11.040 6.295 -17.762 1.00 98.69 83 GLN A N 1
ATOM 671 C CA . GLN A 1 83 ? 11.710 7.590 -17.859 1.00 98.69 83 GLN A CA 1
ATOM 672 C C . GLN A 1 83 ? 13.201 7.469 -17.517 1.00 98.69 83 GLN A C 1
ATOM 674 O O . GLN A 1 83 ? 14.035 7.889 -18.311 1.00 98.69 83 GLN A O 1
ATOM 679 N N . LEU A 1 84 ? 13.534 6.837 -16.390 1.00 98.62 84 LEU A N 1
ATOM 680 C CA . LEU A 1 84 ? 14.923 6.649 -15.961 1.00 98.62 84 LEU A CA 1
ATOM 681 C C . LEU A 1 84 ? 15.744 5.831 -16.965 1.00 98.62 84 LEU A C 1
ATOM 683 O O . LEU A 1 84 ? 16.914 6.129 -17.189 1.00 98.62 84 LEU A O 1
ATOM 687 N N . PHE A 1 85 ? 15.150 4.810 -17.585 1.00 98.56 85 PHE A N 1
ATOM 688 C CA . PHE A 1 85 ? 15.830 4.047 -18.631 1.00 98.56 85 PHE A CA 1
ATOM 689 C C . PHE A 1 85 ? 16.068 4.866 -19.894 1.00 98.56 85 PHE A C 1
ATOM 691 O O . PHE A 1 85 ? 17.161 4.794 -20.448 1.00 98.56 85 PHE A O 1
ATOM 698 N N . ARG A 1 86 ? 15.101 5.684 -20.326 1.00 98.50 86 ARG A N 1
ATOM 699 C CA . ARG A 1 86 ? 15.316 6.609 -21.448 1.00 98.50 86 ARG A CA 1
ATOM 700 C C . ARG A 1 86 ? 16.453 7.583 -21.155 1.00 98.50 86 ARG A C 1
ATOM 702 O O . ARG A 1 86 ? 17.345 7.720 -21.979 1.00 98.50 86 ARG A O 1
ATOM 709 N N . GLU A 1 87 ? 16.469 8.183 -19.967 1.00 98.25 87 GLU A N 1
ATOM 710 C CA . GLU A 1 87 ? 17.546 9.086 -19.539 1.00 98.25 87 GLU A CA 1
ATOM 711 C C . GLU A 1 87 ? 18.923 8.396 -19.557 1.00 98.25 87 GLU A C 1
ATOM 713 O O . GLU A 1 87 ? 19.913 9.000 -19.962 1.00 98.25 87 GLU A O 1
ATOM 718 N N . GLN A 1 88 ? 19.007 7.125 -19.149 1.00 97.81 88 GLN A N 1
ATOM 719 C CA . GLN A 1 88 ? 20.255 6.355 -19.212 1.00 97.81 88 GLN A CA 1
ATOM 720 C C . GLN A 1 88 ? 20.680 6.030 -20.647 1.00 97.81 88 GLN A C 1
ATOM 722 O O . GLN A 1 88 ? 21.861 6.142 -20.966 1.00 97.81 88 GLN A O 1
ATOM 727 N N . ILE A 1 89 ? 19.734 5.648 -21.509 1.00 97.81 89 ILE A N 1
ATOM 728 C CA . ILE A 1 89 ? 20.002 5.361 -22.922 1.00 97.81 89 ILE A CA 1
ATOM 729 C C . ILE A 1 89 ? 20.544 6.606 -23.627 1.00 97.81 89 ILE A C 1
ATOM 731 O O . ILE A 1 89 ? 21.557 6.509 -24.314 1.00 97.81 89 ILE A O 1
ATOM 735 N N . GLU A 1 90 ? 19.922 7.769 -23.430 1.00 97.44 90 GLU A N 1
ATOM 736 C CA . GLU A 1 90 ? 20.382 9.014 -24.056 1.00 97.44 90 GLU A CA 1
ATOM 737 C C . GLU A 1 90 ? 21.786 9.402 -23.578 1.00 97.44 90 GLU A C 1
ATOM 739 O O . GLU A 1 90 ? 22.660 9.641 -24.406 1.00 97.44 90 GLU A O 1
ATOM 744 N N . LYS A 1 91 ? 22.073 9.305 -22.272 1.00 96.81 91 LYS A N 1
ATOM 745 C CA . LYS A 1 91 ? 23.434 9.524 -21.743 1.00 96.81 91 LYS A CA 1
ATOM 746 C C . LYS A 1 91 ? 24.482 8.600 -22.367 1.00 96.81 91 LYS A C 1
ATOM 748 O O . LYS A 1 91 ? 25.633 8.994 -22.538 1.00 96.81 91 LYS A O 1
ATOM 753 N N . LEU A 1 92 ? 24.126 7.346 -22.648 1.00 96.25 92 LEU A N 1
ATOM 754 C CA . LEU A 1 92 ? 25.041 6.400 -23.290 1.00 96.25 92 LEU A CA 1
ATOM 755 C C . LEU A 1 92 ? 25.247 6.730 -24.772 1.00 96.25 92 LEU A C 1
ATOM 757 O O . LEU A 1 92 ? 26.381 6.664 -25.242 1.00 96.25 92 LEU A O 1
ATOM 761 N N . LYS A 1 93 ? 24.190 7.124 -25.491 1.00 95.31 93 LYS A N 1
ATOM 762 C CA . LYS A 1 93 ? 24.297 7.576 -26.886 1.00 95.31 93 LYS A CA 1
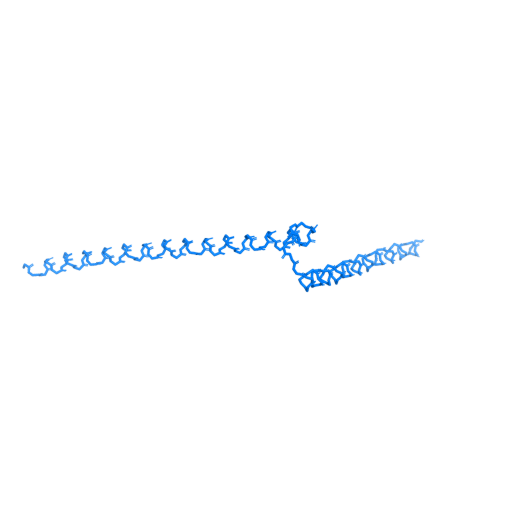ATOM 763 C C . LYS A 1 93 ? 25.169 8.818 -27.014 1.00 95.31 93 LYS A C 1
ATOM 765 O O . LYS A 1 93 ? 26.041 8.839 -27.873 1.00 95.31 93 LYS A O 1
ATOM 770 N N . GLU A 1 94 ? 24.973 9.809 -26.145 1.00 94.62 94 GLU A N 1
ATOM 771 C CA . GLU A 1 94 ? 25.804 11.016 -26.103 1.00 94.62 94 GLU A CA 1
ATOM 772 C C . GLU A 1 94 ? 27.280 10.654 -25.948 1.00 94.62 94 GLU A C 1
ATOM 774 O O . GLU A 1 94 ? 28.097 11.103 -26.743 1.00 94.62 94 GLU A O 1
ATOM 779 N N . LYS A 1 95 ? 27.612 9.762 -25.002 1.00 91.12 95 LYS A N 1
ATOM 780 C CA . LYS A 1 95 ? 28.990 9.290 -24.816 1.00 91.12 95 LYS A CA 1
ATOM 781 C C . LYS A 1 95 ? 29.569 8.672 -26.083 1.00 91.12 95 LYS A C 1
ATOM 783 O O . LYS A 1 95 ? 30.683 9.020 -26.446 1.00 91.12 95 LYS A O 1
ATOM 788 N N . VAL A 1 96 ? 28.833 7.781 -26.749 1.00 87.38 96 VAL A N 1
ATOM 789 C CA . VAL A 1 96 ? 29.292 7.124 -27.987 1.00 87.38 96 VAL A CA 1
ATOM 790 C C . VAL A 1 96 ? 29.492 8.128 -29.123 1.00 87.38 96 VAL A C 1
ATOM 792 O O . VAL A 1 96 ? 30.440 7.977 -29.876 1.00 87.38 96 VAL A O 1
ATOM 795 N N . ILE A 1 97 ? 28.638 9.149 -29.238 1.00 78.94 97 ILE A N 1
ATOM 796 C CA . ILE A 1 97 ? 28.755 10.196 -30.269 1.00 78.94 97 ILE A CA 1
ATOM 797 C C . ILE A 1 97 ? 29.924 11.151 -29.979 1.00 78.94 97 ILE A C 1
ATOM 799 O O . ILE A 1 97 ? 30.484 11.732 -30.903 1.00 78.94 97 ILE A O 1
ATOM 803 N N . THR A 1 98 ? 30.288 11.339 -28.708 1.00 71.06 98 THR A N 1
ATOM 804 C CA . THR A 1 98 ? 31.418 12.196 -28.314 1.00 71.06 98 THR A CA 1
ATOM 805 C C . THR A 1 98 ? 32.802 11.544 -28.451 1.00 71.06 98 THR A C 1
ATOM 807 O O . THR A 1 98 ? 33.791 12.238 -28.219 1.00 71.06 98 THR A O 1
ATOM 810 N N . PHE A 1 99 ? 32.885 10.256 -28.802 1.00 57.59 99 PHE A N 1
ATOM 811 C CA . PHE A 1 99 ? 34.135 9.559 -29.146 1.00 57.59 99 PHE A CA 1
ATOM 812 C C . PHE A 1 99 ? 34.299 9.464 -30.664 1.00 57.59 99 PHE A C 1
ATOM 814 O O . PHE A 1 99 ? 35.460 9.571 -31.117 1.00 57.59 99 PHE A O 1
#